Protein AF-A0A967QAP7-F1 (afdb_monomer)

Structure (mmCIF, N/CA/C/O backbone):
data_AF-A0A967QAP7-F1
#
_entry.id   AF-A0A967QAP7-F1
#
loop_
_atom_site.group_PDB
_atom_site.id
_atom_site.type_symbol
_atom_site.label_atom_id
_atom_site.label_alt_id
_atom_site.label_comp_id
_atom_site.label_asym_id
_atom_site.label_entity_id
_atom_site.label_seq_id
_atom_site.pdbx_PDB_ins_code
_atom_site.Cartn_x
_atom_site.Cartn_y
_atom_site.Cartn_z
_atom_site.occupancy
_atom_site.B_iso_or_equiv
_atom_site.auth_seq_id
_atom_site.auth_comp_id
_atom_site.auth_asym_id
_atom_site.auth_atom_id
_atom_site.pdbx_PDB_model_num
ATOM 1 N N . MET A 1 1 ? 15.002 18.113 12.936 1.00 42.03 1 MET A N 1
ATOM 2 C CA . MET A 1 1 ? 14.745 16.836 12.237 1.00 42.03 1 MET A CA 1
ATOM 3 C C . MET A 1 1 ? 15.708 16.739 11.059 1.00 42.03 1 MET A C 1
ATOM 5 O O . MET A 1 1 ? 15.435 17.407 10.068 1.00 42.03 1 MET A O 1
ATOM 9 N N . PRO A 1 2 ? 16.853 16.036 11.117 1.00 48.59 2 PRO A N 1
ATOM 10 C CA . PRO A 1 2 ? 17.672 15.900 9.928 1.00 48.59 2 PRO A CA 1
ATOM 11 C C . PRO A 1 2 ? 17.196 14.670 9.159 1.00 48.59 2 PRO A C 1
ATOM 13 O O . PRO A 1 2 ? 17.476 13.529 9.511 1.00 48.59 2 PRO A O 1
ATOM 16 N N . TYR A 1 3 ? 16.438 14.937 8.103 1.00 46.78 3 TYR A N 1
ATOM 17 C CA . TYR A 1 3 ? 16.327 14.055 6.953 1.00 46.78 3 TYR A CA 1
ATOM 18 C C . TYR A 1 3 ? 17.750 13.891 6.393 1.00 46.78 3 TYR A C 1
ATOM 20 O O . TYR A 1 3 ? 18.258 14.795 5.728 1.00 46.78 3 TYR A O 1
ATOM 28 N N . SER A 1 4 ? 18.453 12.815 6.762 1.00 45.84 4 SER A N 1
ATOM 29 C CA . SER A 1 4 ? 19.815 12.572 6.273 1.00 45.84 4 SER A CA 1
ATOM 30 C C . SER A 1 4 ? 19.743 12.196 4.796 1.00 45.84 4 SER A C 1
ATOM 32 O O . SER A 1 4 ? 19.365 11.086 4.429 1.00 45.84 4 SER A O 1
ATOM 34 N N . ALA A 1 5 ? 20.064 13.170 3.948 1.00 51.44 5 ALA A N 1
ATOM 35 C CA . ALA A 1 5 ? 20.073 13.088 2.495 1.00 51.44 5 ALA A CA 1
ATOM 36 C C . ALA A 1 5 ? 21.286 12.301 1.962 1.00 51.44 5 ALA A C 1
ATOM 38 O O . ALA A 1 5 ? 22.016 12.778 1.096 1.00 51.44 5 ALA A O 1
ATOM 39 N N . ALA A 1 6 ? 21.507 11.080 2.449 1.00 51.28 6 ALA A N 1
ATOM 40 C CA . ALA A 1 6 ? 22.408 10.149 1.782 1.00 51.28 6 ALA A CA 1
ATOM 41 C C . ALA A 1 6 ? 21.658 9.525 0.592 1.00 51.28 6 ALA A C 1
ATOM 43 O O . ALA A 1 6 ? 21.074 8.456 0.706 1.00 51.28 6 ALA A O 1
ATOM 44 N N . ASN A 1 7 ? 21.614 10.278 -0.512 1.00 54.34 7 ASN A N 1
ATOM 45 C CA . ASN A 1 7 ? 21.112 9.921 -1.844 1.00 54.34 7 ASN A CA 1
ATOM 46 C C . ASN A 1 7 ? 19.771 9.138 -1.854 1.00 54.34 7 ASN A C 1
ATOM 48 O O . ASN A 1 7 ? 19.781 7.905 -1.821 1.00 54.34 7 ASN A O 1
ATOM 52 N N . PRO A 1 8 ? 18.601 9.814 -1.892 1.00 56.31 8 PRO A N 1
ATOM 53 C CA . PRO A 1 8 ? 17.319 9.115 -1.884 1.00 56.31 8 PRO A CA 1
ATOM 54 C C . PRO A 1 8 ? 17.237 8.133 -3.067 1.00 56.31 8 PRO A C 1
ATOM 56 O O . PRO A 1 8 ? 17.640 8.500 -4.175 1.00 56.31 8 PRO A O 1
ATOM 59 N N . PRO A 1 9 ? 16.718 6.905 -2.861 1.00 60.22 9 PRO A N 1
ATOM 60 C CA . PRO A 1 9 ? 16.642 5.907 -3.921 1.00 60.22 9 PRO A CA 1
ATOM 61 C C . PRO A 1 9 ? 15.889 6.475 -5.124 1.00 60.22 9 PRO A C 1
ATOM 63 O O . PRO A 1 9 ? 14.874 7.167 -4.949 1.00 60.22 9 PRO A O 1
ATOM 66 N N . ARG A 1 10 ? 16.385 6.200 -6.339 1.00 69.12 10 ARG A N 1
ATOM 67 C CA . ARG A 1 10 ? 15.734 6.671 -7.568 1.00 69.12 10 ARG A CA 1
ATOM 68 C C . ARG A 1 10 ? 14.299 6.150 -7.587 1.00 69.12 10 ARG A C 1
ATOM 70 O O . ARG A 1 10 ? 14.013 5.084 -7.055 1.00 69.12 10 ARG A O 1
ATOM 77 N N . LEU A 1 11 ? 13.389 6.891 -8.216 1.00 68.31 11 LEU A N 1
ATOM 78 C CA . LEU A 1 11 ? 11.961 6.536 -8.267 1.00 68.31 11 LEU A CA 1
ATOM 79 C C . LEU A 1 11 ? 11.706 5.122 -8.820 1.00 68.31 11 LEU A C 1
ATOM 81 O O . LEU A 1 11 ? 10.737 4.473 -8.432 1.00 68.31 11 LEU A O 1
ATOM 85 N N . HIS A 1 12 ? 12.566 4.663 -9.730 1.00 74.94 12 HIS A N 1
ATOM 86 C CA . HIS A 1 12 ? 12.469 3.348 -10.362 1.00 74.94 12 HIS A CA 1
ATOM 87 C C . HIS A 1 12 ? 13.002 2.220 -9.469 1.00 74.94 12 HIS A C 1
ATOM 89 O O . HIS A 1 12 ? 12.510 1.093 -9.561 1.00 74.94 12 HIS A O 1
ATOM 95 N N . ASP A 1 13 ? 13.914 2.533 -8.549 1.00 85.94 13 ASP A N 1
ATOM 96 C CA . ASP 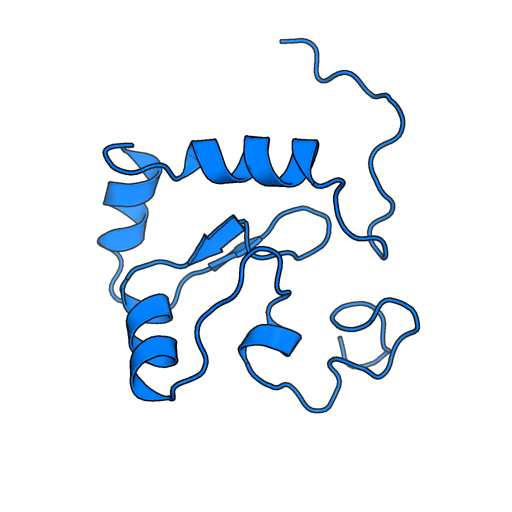A 1 13 ? 14.476 1.574 -7.604 1.00 85.94 13 ASP A CA 1
ATOM 97 C C . ASP A 1 13 ? 13.483 1.280 -6.473 1.00 85.94 13 ASP A C 1
ATOM 99 O O . ASP A 1 13 ? 12.504 1.998 -6.244 1.00 85.94 13 ASP A O 1
ATOM 103 N N . ARG A 1 14 ? 13.731 0.200 -5.734 1.00 89.69 14 ARG A N 1
ATOM 104 C CA . ARG A 1 14 ? 13.045 -0.058 -4.464 1.00 89.69 14 ARG A CA 1
ATOM 105 C C . ARG A 1 14 ? 13.766 0.677 -3.338 1.00 89.69 14 ARG A C 1
ATOM 107 O O . ARG A 1 14 ? 14.977 0.887 -3.389 1.00 89.69 14 ARG A O 1
ATOM 114 N N . ALA A 1 15 ? 13.019 1.070 -2.311 1.00 91.12 15 ALA A N 1
ATOM 115 C CA . ALA A 1 15 ? 13.605 1.605 -1.095 1.00 91.12 15 ALA A CA 1
ATOM 116 C C . ALA A 1 15 ? 14.509 0.554 -0.440 1.00 91.12 15 ALA A C 1
ATOM 118 O O . ALA A 1 15 ? 14.246 -0.649 -0.512 1.00 91.12 15 ALA A O 1
ATOM 119 N N . SER A 1 16 ? 15.561 1.015 0.240 1.00 90.69 16 SER A N 1
ATOM 120 C CA . SER A 1 16 ? 16.369 0.116 1.059 1.00 90.69 16 SER A CA 1
ATOM 121 C C . SER A 1 16 ? 15.496 -0.521 2.152 1.00 90.69 16 SER A C 1
ATOM 123 O O . SER A 1 16 ? 14.567 0.129 2.648 1.00 90.69 16 SER A O 1
ATOM 125 N N . PRO A 1 17 ? 15.788 -1.762 2.585 1.00 90.00 17 PRO A N 1
ATOM 126 C CA . PRO A 1 17 ? 14.984 -2.429 3.608 1.00 90.00 17 PRO A CA 1
ATOM 127 C C . PRO A 1 17 ? 14.863 -1.625 4.907 1.00 90.00 17 PRO A C 1
ATOM 129 O O . PRO A 1 17 ? 13.826 -1.658 5.562 1.00 90.00 17 PRO A O 1
ATOM 132 N N . GLN A 1 18 ? 15.910 -0.884 5.281 1.00 89.69 18 GLN A N 1
ATOM 133 C CA . GLN A 1 18 ? 15.886 -0.026 6.462 1.00 89.69 18 GLN A CA 1
ATOM 134 C C . GLN A 1 18 ? 14.911 1.144 6.294 1.00 89.69 18 GLN A C 1
ATOM 136 O O . GLN A 1 18 ? 14.024 1.311 7.127 1.00 89.69 18 GLN A O 1
ATOM 141 N N . PHE A 1 19 ? 15.038 1.910 5.207 1.00 89.62 19 PHE A N 1
ATOM 142 C CA . PHE A 1 19 ? 14.179 3.069 4.962 1.00 89.62 19 PHE A CA 1
ATOM 143 C C . PHE A 1 19 ? 12.712 2.659 4.802 1.00 89.62 19 PHE A C 1
ATOM 145 O O . PHE A 1 19 ? 11.815 3.321 5.316 1.00 89.62 19 PHE A O 1
ATOM 152 N N . PHE A 1 20 ? 12.461 1.526 4.142 1.00 92.19 20 PHE A N 1
ATOM 153 C CA . PHE A 1 20 ? 11.118 0.971 4.020 1.00 92.19 20 PHE A CA 1
ATOM 154 C C . PHE A 1 20 ? 10.518 0.634 5.393 1.00 92.19 20 PHE A C 1
ATOM 156 O O . PHE A 1 20 ? 9.413 1.075 5.700 1.00 92.19 20 PHE A O 1
ATOM 163 N N . ARG A 1 21 ? 11.265 -0.067 6.259 1.00 91.69 21 ARG A N 1
ATOM 164 C CA . ARG A 1 21 ? 10.806 -0.402 7.618 1.00 91.69 21 ARG A CA 1
ATOM 165 C C . ARG A 1 21 ? 10.511 0.830 8.466 1.00 91.69 21 ARG A C 1
ATOM 167 O O . ARG A 1 21 ? 9.511 0.838 9.173 1.00 91.69 21 ARG A O 1
ATOM 174 N N . GLU A 1 22 ? 11.335 1.872 8.378 1.00 91.88 22 GLU A N 1
ATOM 175 C CA . GLU A 1 22 ? 11.082 3.140 9.074 1.00 91.88 22 GLU A CA 1
ATOM 176 C C . GLU A 1 22 ? 9.726 3.737 8.665 1.00 91.88 22 GLU A C 1
ATOM 178 O O . GLU A 1 22 ? 8.959 4.168 9.524 1.00 91.88 22 GLU A O 1
ATOM 183 N N . GLN A 1 23 ? 9.369 3.681 7.379 1.00 93.31 23 GLN A N 1
ATOM 184 C CA . GLN A 1 23 ? 8.073 4.162 6.891 1.00 93.31 23 GLN A CA 1
ATOM 185 C C . GLN A 1 23 ? 6.886 3.327 7.390 1.00 93.31 23 GLN A C 1
ATOM 187 O O . GLN A 1 23 ? 5.828 3.895 7.654 1.00 93.31 23 GLN A O 1
ATOM 192 N N . LEU A 1 24 ? 7.053 2.013 7.578 1.00 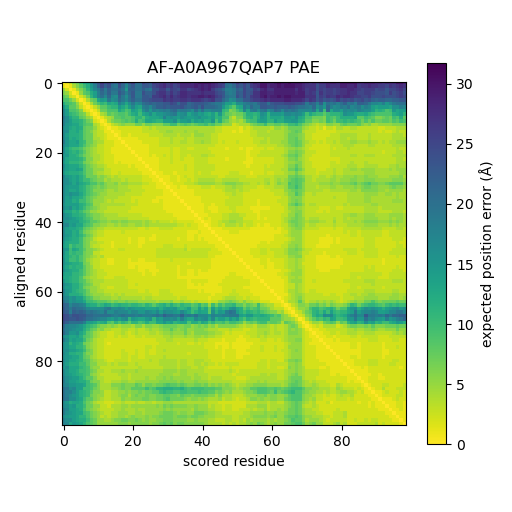93.25 24 LEU A N 1
ATOM 193 C CA . LEU A 1 24 ? 6.003 1.156 8.146 1.00 93.25 24 LEU A CA 1
ATOM 194 C C . LEU A 1 24 ? 5.635 1.571 9.577 1.00 93.25 24 LEU A C 1
ATOM 196 O O . LEU A 1 24 ? 4.469 1.486 9.962 1.00 93.25 24 LEU A O 1
ATOM 200 N N . THR A 1 25 ? 6.600 2.075 10.356 1.00 92.75 25 THR A N 1
ATOM 201 C CA . THR A 1 25 ? 6.363 2.445 11.764 1.00 92.75 25 THR A CA 1
ATOM 202 C C . THR A 1 25 ? 5.333 3.563 11.942 1.00 92.75 25 THR A C 1
ATOM 204 O O . THR A 1 25 ? 4.664 3.632 12.975 1.00 92.75 25 THR A O 1
ATOM 207 N N . LEU A 1 26 ? 5.136 4.401 10.916 1.00 90.06 26 LEU A N 1
ATOM 208 C CA . LEU A 1 26 ? 4.093 5.433 10.893 1.00 90.06 26 LEU A CA 1
ATOM 209 C C . LEU A 1 26 ? 2.685 4.834 10.984 1.00 90.06 26 LEU A C 1
ATOM 211 O O . LEU A 1 26 ? 1.756 5.524 11.402 1.00 90.06 26 LEU A O 1
ATOM 215 N N . PHE A 1 27 ? 2.522 3.561 10.622 1.00 94.00 27 PHE A N 1
ATOM 216 C CA . PHE A 1 27 ? 1.251 2.841 10.589 1.00 94.00 27 PHE A CA 1
ATOM 217 C C . PHE A 1 27 ? 1.255 1.599 11.494 1.00 94.00 27 PHE A C 1
ATOM 219 O O . PHE A 1 27 ? 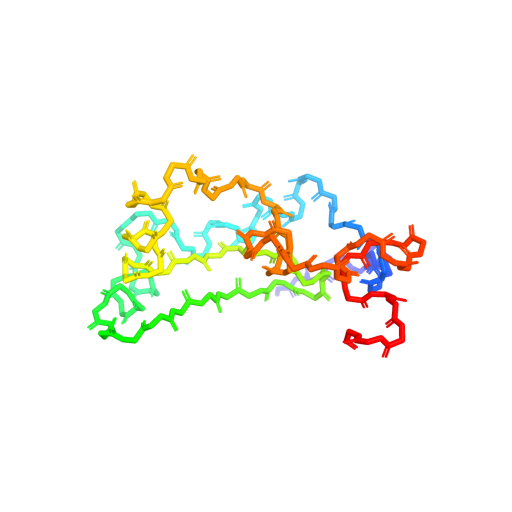0.485 0.660 11.282 1.00 94.00 27 PHE A O 1
ATOM 226 N N . SER A 1 28 ? 2.103 1.591 12.524 1.00 92.31 28 SER A N 1
ATOM 227 C CA . SER A 1 28 ? 2.098 0.552 13.557 1.00 92.31 28 SER A CA 1
ATOM 228 C C . SER A 1 28 ? 0.740 0.428 14.252 1.00 92.31 28 SER A C 1
ATOM 230 O O . SER A 1 28 ? -0.070 1.357 14.278 1.00 92.31 28 SER A O 1
ATOM 232 N N . GLU A 1 29 ? 0.478 -0.733 14.850 1.00 90.25 29 GLU A N 1
ATOM 233 C CA . GLU A 1 29 ? -0.733 -0.933 15.646 1.00 90.25 29 GLU A CA 1
ATOM 234 C C . GLU A 1 29 ? -0.839 0.090 16.782 1.00 90.25 29 GLU A C 1
ATOM 236 O O . GLU A 1 29 ? 0.146 0.464 17.417 1.00 90.25 29 GLU A O 1
ATOM 241 N N . GLY A 1 30 ? -2.056 0.581 17.018 1.00 90.62 30 GLY A N 1
ATOM 242 C CA . GLY A 1 30 ? -2.340 1.558 18.069 1.00 90.62 30 GLY A CA 1
ATOM 243 C C . GLY A 1 30 ? -2.121 3.026 17.688 1.00 90.62 30 GLY A C 1
ATOM 244 O O . GLY A 1 30 ? -2.663 3.889 18.386 1.00 90.62 30 GLY A O 1
ATOM 245 N N . THR A 1 31 ? -1.428 3.334 16.584 1.00 94.00 31 THR A N 1
ATOM 246 C CA . THR A 1 31 ? -1.221 4.722 16.138 1.00 94.00 31 THR A CA 1
ATOM 247 C C . THR A 1 31 ? -2.520 5.367 15.646 1.00 94.00 31 THR A C 1
ATOM 249 O O . THR A 1 31 ? -3.425 4.705 15.129 1.00 94.00 31 THR A O 1
ATOM 252 N N . LEU A 1 32 ? -2.624 6.692 15.801 1.00 93.81 32 LEU A N 1
ATOM 253 C CA . LEU A 1 32 ? -3.787 7.449 15.332 1.00 93.81 32 LEU A CA 1
ATOM 254 C C . LEU A 1 32 ? -3.940 7.363 13.807 1.00 93.81 32 LEU A C 1
ATOM 256 O O . LEU A 1 32 ? -5.048 7.178 13.319 1.00 93.81 32 LEU A O 1
ATOM 260 N N . SER A 1 33 ? -2.833 7.448 13.067 1.00 93.12 33 SER A N 1
ATOM 261 C CA . SER A 1 33 ? -2.789 7.294 11.608 1.00 93.12 33 SER A CA 1
ATOM 262 C C . SER A 1 33 ? -3.426 5.982 11.155 1.00 93.12 33 SER A C 1
ATOM 264 O O . SER A 1 33 ? -4.306 6.005 10.298 1.00 93.12 33 SER A O 1
ATOM 266 N N . ARG A 1 34 ? -3.057 4.847 11.763 1.00 94.44 34 ARG A N 1
ATOM 267 C CA 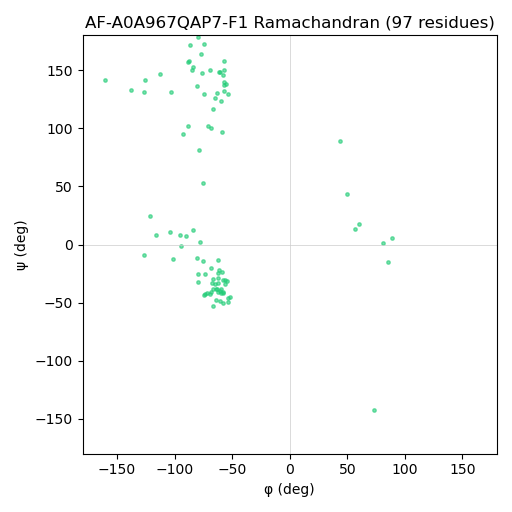. ARG A 1 34 ? -3.659 3.552 11.426 1.00 94.44 34 ARG A CA 1
ATOM 268 C C . ARG A 1 34 ? -5.145 3.510 11.763 1.00 94.44 34 ARG A C 1
ATOM 270 O O . ARG A 1 34 ? -5.938 3.132 10.910 1.00 94.44 34 ARG A O 1
ATOM 277 N N . LYS A 1 35 ? -5.537 3.948 12.965 1.00 94.25 35 LYS A N 1
ATOM 278 C CA . LYS A 1 35 ? -6.950 3.960 13.388 1.00 94.25 35 LYS A CA 1
ATOM 279 C C . LYS A 1 35 ? -7.834 4.809 12.471 1.00 94.25 35 LYS A C 1
ATOM 281 O O . LYS A 1 35 ? -8.946 4.400 12.157 1.00 94.25 35 LYS A O 1
ATOM 286 N N . LEU A 1 36 ? -7.346 5.978 12.051 1.00 94.88 36 LEU A N 1
ATOM 287 C CA . LEU A 1 36 ? -8.074 6.874 11.151 1.00 94.88 36 LEU A CA 1
ATOM 288 C C . LEU A 1 36 ? -8.223 6.288 9.748 1.00 94.88 36 LEU A C 1
ATOM 290 O O . LEU A 1 36 ? -9.273 6.437 9.140 1.00 94.88 36 LEU A O 1
ATOM 294 N N . LEU A 1 37 ? -7.187 5.641 9.216 1.00 96.25 37 LEU A N 1
ATOM 295 C CA . LEU A 1 37 ? -7.253 5.091 7.864 1.00 96.25 37 LEU A CA 1
ATOM 296 C C . LEU A 1 37 ? -8.007 3.753 7.809 1.00 96.25 37 LEU A C 1
ATOM 298 O O . LEU A 1 37 ? -8.696 3.488 6.825 1.00 96.25 37 LEU A O 1
ATOM 302 N N . ASP A 1 38 ? -7.937 2.939 8.869 1.00 95.75 38 ASP A N 1
ATOM 303 C CA . ASP A 1 38 ? -8.711 1.696 8.996 1.00 95.75 38 ASP A CA 1
ATOM 304 C C . ASP A 1 38 ? -10.220 1.957 9.167 1.00 95.75 38 ASP A C 1
ATOM 306 O O . ASP A 1 38 ? -11.011 1.062 8.883 1.00 95.75 38 ASP A O 1
ATOM 310 N N . SER A 1 39 ? -10.642 3.157 9.592 1.00 95.19 39 SER A N 1
ATOM 311 C CA . SER A 1 39 ? -12.069 3.502 9.708 1.00 95.19 39 SER A CA 1
ATOM 312 C C . SER A 1 39 ? -12.719 3.908 8.381 1.00 95.19 39 SER A C 1
ATOM 314 O O . SER A 1 39 ? -13.945 4.002 8.301 1.00 95.19 39 SER A O 1
ATOM 316 N N . LEU A 1 40 ? -11.921 4.147 7.335 1.00 96.06 40 LEU A N 1
ATOM 317 C CA . LEU A 1 40 ? -12.435 4.499 6.018 1.00 96.06 40 LEU A CA 1
ATOM 318 C C . LEU A 1 40 ? -13.019 3.254 5.328 1.00 96.06 40 LEU A C 1
ATOM 320 O O . LEU A 1 40 ? -12.323 2.245 5.215 1.00 96.06 40 LEU A O 1
ATOM 324 N N . PRO A 1 41 ? -14.260 3.321 4.807 1.00 92.56 41 PRO A N 1
ATOM 325 C CA . PRO A 1 41 ? -14.911 2.171 4.175 1.00 92.56 41 PRO A CA 1
ATOM 326 C C . PRO A 1 41 ? -14.371 1.863 2.769 1.00 92.56 41 PRO A C 1
ATOM 328 O O . PRO A 1 41 ? -14.645 0.800 2.218 1.00 92.56 41 PRO A O 1
ATOM 331 N N . SER A 1 42 ? -13.626 2.794 2.169 1.00 95.25 42 SER A N 1
ATOM 332 C CA . SER A 1 42 ? -13.053 2.653 0.830 1.00 95.25 42 SER A CA 1
ATOM 333 C C . SER A 1 42 ? -11.729 1.891 0.854 1.00 95.25 42 SER A C 1
ATOM 335 O O . SER A 1 42 ? -10.982 1.960 1.828 1.00 95.25 42 SER A O 1
ATOM 337 N N . LEU A 1 43 ? -11.395 1.225 -0.254 1.00 94.25 43 LEU A N 1
ATOM 338 C CA . LEU A 1 43 ? -10.069 0.639 -0.466 1.00 94.25 43 LEU A CA 1
ATOM 339 C C . LEU A 1 43 ? -8.996 1.736 -0.417 1.00 94.25 43 LEU A C 1
ATOM 341 O O . LEU A 1 43 ? -9.069 2.699 -1.182 1.00 94.25 43 LEU A O 1
ATOM 345 N N . LEU A 1 44 ? -8.000 1.592 0.460 1.00 95.56 44 LEU A N 1
ATOM 346 C CA . LEU A 1 44 ? -6.932 2.577 0.613 1.00 95.56 44 LEU A CA 1
ATOM 347 C C . LEU A 1 44 ? -5.566 1.910 0.771 1.00 95.56 44 LEU A C 1
ATOM 349 O O . LEU A 1 44 ? -5.378 1.031 1.612 1.00 95.56 44 LEU A O 1
ATOM 353 N N . ALA A 1 45 ? -4.596 2.413 0.008 1.00 95.62 45 ALA A N 1
ATOM 354 C CA . ALA A 1 45 ? -3.176 2.148 0.189 1.00 95.62 45 ALA A CA 1
ATOM 355 C C . ALA A 1 45 ? -2.406 3.468 0.316 1.00 95.62 45 ALA A C 1
ATOM 357 O O . ALA A 1 45 ? -2.683 4.427 -0.403 1.00 95.62 45 ALA A O 1
ATOM 358 N N . VAL A 1 46 ? -1.409 3.501 1.197 1.00 95.69 46 VAL A N 1
ATOM 359 C CA . VAL A 1 46 ? -0.395 4.558 1.241 1.00 95.69 46 VAL A CA 1
ATOM 360 C C . VAL A 1 46 ? 0.879 4.011 0.624 1.00 95.69 46 VAL A C 1
ATOM 362 O O . VAL A 1 46 ? 1.333 2.920 0.976 1.00 95.69 46 VAL A O 1
ATOM 365 N N . LEU A 1 47 ? 1.459 4.780 -0.293 1.00 95.25 47 LEU A N 1
ATOM 366 C CA . LEU A 1 47 ? 2.667 4.412 -1.019 1.00 95.25 47 LEU A CA 1
ATOM 367 C C . LEU A 1 47 ? 3.826 5.320 -0.616 1.00 95.25 47 LEU A C 1
ATOM 369 O O . LEU A 1 47 ? 3.634 6.511 -0.361 1.00 95.25 47 LEU A O 1
ATOM 373 N N . ASN A 1 48 ? 5.042 4.781 -0.613 1.00 93.44 48 ASN A N 1
ATOM 374 C CA . ASN A 1 48 ? 6.240 5.611 -0.568 1.00 93.44 48 ASN A CA 1
ATOM 375 C C . ASN A 1 48 ? 6.588 6.182 -1.955 1.00 93.44 48 ASN A C 1
ATOM 377 O O . ASN A 1 48 ? 5.936 5.896 -2.960 1.00 93.44 48 ASN A O 1
ATOM 381 N N . ARG A 1 49 ? 7.661 6.982 -2.027 1.00 90.69 49 ARG A N 1
ATOM 382 C CA . ARG A 1 49 ? 8.143 7.568 -3.291 1.00 90.69 49 ARG A CA 1
ATOM 383 C C . ARG A 1 49 ? 8.487 6.523 -4.356 1.00 90.69 49 ARG A C 1
ATOM 385 O O . ARG A 1 49 ? 8.317 6.794 -5.535 1.00 90.69 49 ARG A O 1
ATOM 392 N N . GLN A 1 50 ? 8.925 5.336 -3.950 1.00 91.62 50 GLN A N 1
ATOM 393 C CA . GLN A 1 50 ? 9.248 4.209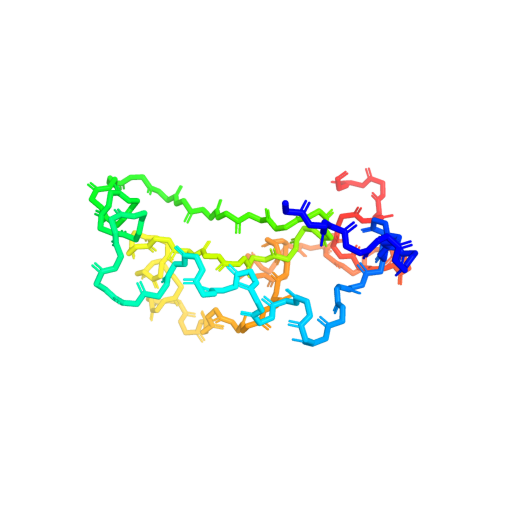 -4.827 1.00 91.62 50 GLN A CA 1
ATOM 394 C C . GLN A 1 50 ? 8.004 3.382 -5.200 1.00 91.62 50 GLN A C 1
ATOM 396 O O . GLN A 1 50 ? 8.133 2.274 -5.723 1.00 91.62 50 GLN A O 1
ATOM 401 N N . ARG A 1 51 ? 6.797 3.905 -4.923 1.00 92.88 51 ARG A N 1
ATOM 402 C CA . ARG A 1 51 ? 5.485 3.276 -5.151 1.00 92.88 51 ARG A CA 1
ATOM 403 C C . ARG A 1 51 ? 5.286 1.957 -4.410 1.00 92.88 51 ARG A C 1
ATOM 405 O O . ARG A 1 51 ? 4.402 1.191 -4.770 1.00 92.88 51 ARG A O 1
ATOM 412 N N . GLN A 1 52 ? 6.087 1.673 -3.391 1.00 94.19 52 GLN A N 1
ATOM 413 C CA . GLN A 1 52 ? 5.879 0.501 -2.549 1.00 94.19 52 GLN A CA 1
ATOM 414 C C . GLN A 1 52 ? 4.792 0.813 -1.532 1.00 94.19 52 GLN A C 1
ATOM 416 O O . GLN A 1 52 ? 4.786 1.894 -0.937 1.00 94.19 52 GLN A O 1
ATOM 421 N N . ILE A 1 53 ? 3.884 -0.133 -1.335 1.00 95.38 53 ILE A N 1
ATOM 422 C CA . ILE A 1 53 ? 2.824 -0.037 -0.342 1.00 95.38 53 ILE A CA 1
ATOM 423 C C . ILE A 1 53 ? 3.475 -0.074 1.041 1.00 95.38 53 ILE A C 1
ATOM 425 O O . ILE A 1 53 ? 4.115 -1.056 1.409 1.00 95.38 53 ILE A O 1
ATOM 429 N N . VAL A 1 54 ? 3.322 1.015 1.792 1.00 95.62 54 VAL A N 1
ATOM 430 C CA . VAL A 1 54 ? 3.764 1.128 3.193 1.00 95.62 54 VAL A CA 1
ATOM 431 C C . VAL A 1 54 ? 2.608 0.962 4.176 1.00 95.62 54 VAL A C 1
ATOM 433 O O . VAL A 1 54 ? 2.828 0.797 5.371 1.00 95.62 54 VAL A O 1
ATOM 436 N N . TYR A 1 55 ? 1.370 1.004 3.681 1.00 95.31 55 TYR A N 1
ATOM 437 C CA . TYR A 1 55 ? 0.173 0.699 4.449 1.00 95.31 55 TYR A CA 1
ATOM 438 C C . TYR A 1 55 ? -0.992 0.373 3.514 1.00 95.31 55 TYR A C 1
ATOM 440 O O . TYR A 1 55 ? -1.169 1.025 2.488 1.00 95.31 55 TYR A O 1
ATOM 448 N N . ALA A 1 56 ? -1.807 -0.603 3.896 1.00 94.56 56 ALA A N 1
ATOM 449 C CA . ALA A 1 56 ? -3.092 -0.924 3.285 1.00 94.56 56 ALA A CA 1
ATOM 450 C C . ALA A 1 56 ? -4.128 -0.933 4.405 1.00 94.56 56 ALA A C 1
ATOM 452 O O . ALA A 1 56 ? -3.853 -1.551 5.431 1.00 94.56 56 ALA A O 1
ATOM 453 N N . ASN A 1 57 ? -5.273 -0.268 4.246 1.00 95.00 57 ASN A N 1
ATOM 454 C CA . ASN A 1 57 ? -6.318 -0.252 5.274 1.00 95.00 57 ASN A CA 1
ATOM 455 C C . ASN A 1 57 ? -7.086 -1.582 5.349 1.00 95.00 57 ASN A C 1
ATOM 457 O O . ASN A 1 57 ? -6.901 -2.464 4.510 1.00 95.00 57 ASN A O 1
ATOM 461 N N . GLN A 1 58 ? -7.961 -1.730 6.349 1.00 92.56 58 GLN A N 1
ATOM 462 C CA . GLN A 1 58 ? -8.744 -2.956 6.539 1.00 92.56 58 GLN A CA 1
ATOM 463 C C . GLN A 1 58 ? -9.527 -3.357 5.284 1.00 92.56 58 GLN A C 1
ATOM 465 O O . GLN A 1 58 ? -9.431 -4.507 4.870 1.00 92.56 58 GLN A O 1
ATOM 470 N N . ALA A 1 59 ? -10.217 -2.415 4.635 1.00 93.62 59 ALA A N 1
ATOM 471 C CA . ALA A 1 59 ? -10.995 -2.703 3.431 1.00 93.62 59 ALA A CA 1
ATOM 472 C C . ALA A 1 59 ? -10.133 -3.307 2.305 1.00 93.62 59 ALA A C 1
ATOM 474 O O . ALA A 1 59 ? -10.542 -4.263 1.645 1.00 93.62 59 ALA A O 1
ATOM 475 N N . LEU A 1 60 ? -8.917 -2.786 2.107 1.00 92.88 60 LEU A N 1
ATOM 476 C CA . LEU A 1 60 ? -7.984 -3.320 1.120 1.00 92.88 60 LEU A CA 1
ATOM 477 C C . LEU A 1 60 ? -7.404 -4.678 1.537 1.00 92.88 60 LEU A C 1
ATOM 479 O O . LEU A 1 60 ? -7.333 -5.587 0.712 1.00 92.88 60 LEU A O 1
ATOM 483 N N . ARG A 1 61 ? -7.038 -4.854 2.813 1.00 90.25 61 ARG A N 1
ATOM 484 C CA . ARG A 1 61 ? -6.577 -6.152 3.340 1.00 90.25 61 ARG A CA 1
ATOM 485 C C . ARG A 1 61 ? -7.650 -7.235 3.190 1.00 90.25 61 ARG A C 1
ATOM 487 O O . ARG A 1 61 ? -7.320 -8.359 2.829 1.00 90.25 61 ARG A O 1
ATOM 494 N N . ASP A 1 62 ? -8.920 -6.890 3.393 1.00 90.00 62 ASP A N 1
ATOM 495 C CA . ASP A 1 62 ? -10.051 -7.809 3.234 1.00 90.00 62 ASP A CA 1
ATOM 496 C C . ASP A 1 62 ? -10.251 -8.244 1.781 1.00 90.00 62 ASP A C 1
ATOM 498 O O . ASP A 1 62 ? -10.579 -9.403 1.530 1.00 90.00 62 ASP A O 1
ATOM 502 N N . LEU A 1 63 ? -10.053 -7.338 0.817 1.00 87.75 63 LEU A N 1
ATOM 503 C CA . LEU A 1 63 ? -10.084 -7.683 -0.606 1.00 87.75 63 LEU A CA 1
ATOM 504 C C . LEU A 1 63 ? -9.033 -8.760 -0.913 1.00 87.75 63 LEU A C 1
ATOM 506 O O . LEU A 1 63 ? -9.354 -9.800 -1.481 1.00 87.75 63 LEU A O 1
ATOM 510 N N . PHE A 1 64 ? -7.797 -8.545 -0.471 1.00 84.81 64 PHE A N 1
ATOM 511 C CA . PHE A 1 64 ? -6.678 -9.453 -0.719 1.00 84.81 64 PHE A CA 1
ATOM 512 C C . PHE A 1 64 ? -6.798 -10.790 0.026 1.00 84.81 64 PHE A C 1
ATOM 514 O O . PHE A 1 64 ? -6.636 -11.854 -0.578 1.00 84.81 64 PHE A O 1
ATOM 521 N N . GLY A 1 65 ? -7.207 -10.760 1.299 1.00 75.56 65 GLY A N 1
ATOM 522 C CA . GLY A 1 65 ? -7.441 -11.962 2.106 1.00 75.56 65 GLY A CA 1
ATOM 523 C C . GLY A 1 65 ? -8.558 -12.860 1.560 1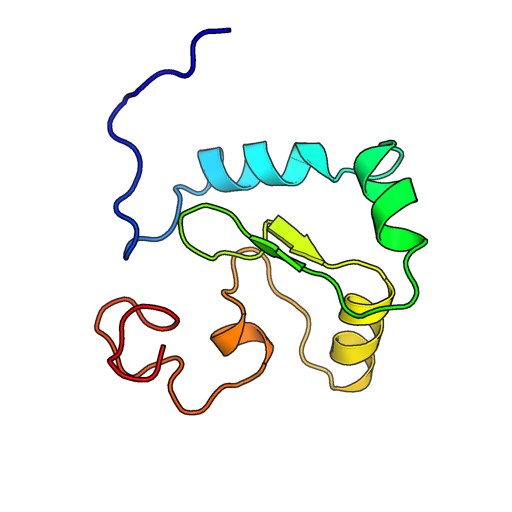.00 75.56 65 GLY A C 1
ATOM 524 O O . GLY A 1 65 ? -8.496 -14.081 1.700 1.00 75.56 65 GLY A O 1
ATOM 525 N N . LYS A 1 66 ? -9.553 -12.291 0.864 1.00 64.75 66 LYS A N 1
ATOM 526 C CA . LYS A 1 66 ? -10.597 -13.064 0.164 1.00 64.75 66 LYS A CA 1
ATOM 527 C C . LYS A 1 66 ? -10.094 -13.747 -1.110 1.00 64.75 66 LYS A C 1
ATOM 529 O O . LYS A 1 66 ? -10.654 -14.769 -1.501 1.00 64.75 66 LYS A O 1
ATOM 534 N N . HIS A 1 67 ? -9.043 -13.221 -1.737 1.00 61.16 67 HIS A N 1
ATOM 535 C CA . HIS A 1 67 ? -8.504 -13.716 -3.007 1.00 61.16 67 HIS A CA 1
ATOM 536 C C . HIS A 1 67 ? -7.206 -14.537 -2.866 1.00 61.16 67 HIS A C 1
ATOM 538 O O . HIS A 1 67 ? -6.601 -14.882 -3.877 1.00 61.16 67 HIS A O 1
ATOM 544 N N . ARG A 1 68 ? -6.800 -14.913 -1.638 1.00 54.75 68 ARG A N 1
ATOM 545 C CA . ARG A 1 68 ? -5.562 -15.675 -1.327 1.00 54.75 68 ARG A CA 1
ATOM 546 C C . ARG A 1 68 ? -4.259 -15.034 -1.829 1.00 54.75 68 ARG A C 1
ATOM 548 O O . ARG A 1 68 ? -3.218 -15.689 -1.829 1.00 54.75 68 ARG A O 1
ATOM 555 N N . GLN A 1 69 ? -4.292 -13.772 -2.241 1.00 59.84 69 GLN A N 1
ATOM 556 C CA . GLN A 1 69 ? -3.086 -12.996 -2.487 1.00 59.84 69 GLN A CA 1
ATOM 557 C C . GLN A 1 69 ? -2.766 -12.260 -1.197 1.00 59.84 69 GLN A C 1
ATOM 559 O O . GLN A 1 69 ? -3.339 -11.211 -0.929 1.00 59.84 69 GLN A O 1
ATOM 564 N N . ASP A 1 70 ? -1.893 -12.827 -0.369 1.00 70.25 70 ASP A N 1
ATOM 565 C CA . ASP A 1 70 ? -1.424 -12.103 0.807 1.00 70.25 70 ASP A CA 1
ATOM 566 C C . ASP A 1 70 ? -0.631 -10.884 0.338 1.00 70.25 70 ASP A C 1
ATOM 568 O O . ASP A 1 70 ? 0.293 -10.996 -0.472 1.00 70.25 70 ASP A O 1
ATOM 572 N N . LEU A 1 71 ? -1.013 -9.705 0.830 1.00 82.88 71 LEU A N 1
ATOM 573 C CA . LEU A 1 71 ? -0.324 -8.464 0.512 1.00 82.88 71 LEU A CA 1
ATOM 574 C C . LEU A 1 71 ? 1.066 -8.500 1.155 1.00 82.88 71 LEU A C 1
ATOM 576 O O . LEU A 1 71 ? 1.208 -8.285 2.359 1.00 82.88 71 LEU A O 1
ATOM 580 N N . GLN A 1 72 ? 2.086 -8.813 0.359 1.00 85.44 72 GLN A N 1
ATOM 581 C CA . GLN A 1 72 ? 3.453 -8.937 0.853 1.00 85.44 72 GLN A CA 1
ATOM 582 C C . GLN A 1 72 ? 4.068 -7.557 1.090 1.00 85.44 72 GLN A C 1
ATOM 584 O O . GLN A 1 72 ? 3.794 -6.581 0.381 1.00 85.44 72 GLN A O 1
ATOM 589 N N . GLU A 1 73 ? 4.945 -7.479 2.088 1.00 85.62 73 GLU A N 1
ATOM 590 C CA . GLU A 1 73 ? 5.675 -6.256 2.390 1.00 85.62 73 GLU A CA 1
ATOM 591 C C . GLU A 1 73 ? 6.479 -5.770 1.179 1.00 85.62 73 GLU A C 1
ATOM 593 O O . GLU A 1 73 ? 7.211 -6.514 0.527 1.00 85.62 73 GLU A O 1
ATOM 598 N N . GLY A 1 74 ? 6.353 -4.479 0.881 1.00 89.50 74 GLY A N 1
ATOM 599 C CA . GLY A 1 74 ? 7.131 -3.829 -0.164 1.00 89.50 74 GLY A 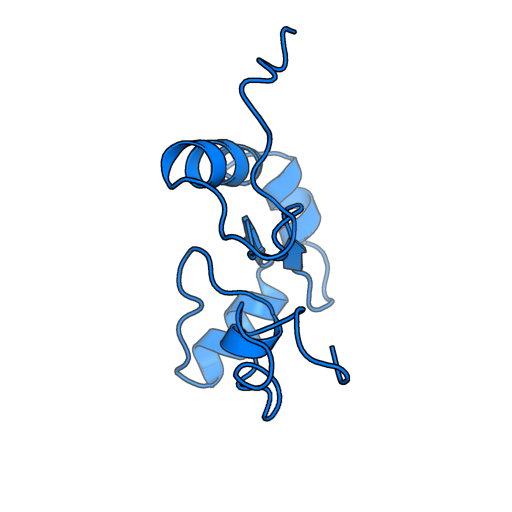CA 1
ATOM 600 C C . GLY A 1 74 ? 6.605 -4.036 -1.580 1.00 89.50 74 GLY A C 1
ATOM 601 O O . GLY A 1 74 ? 7.226 -3.496 -2.499 1.00 89.50 74 GLY A O 1
ATOM 602 N N . MET A 1 75 ? 5.488 -4.746 -1.781 1.00 92.94 75 MET A N 1
ATOM 603 C CA . MET A 1 75 ? 4.819 -4.818 -3.085 1.00 92.94 75 MET A CA 1
ATOM 604 C C . MET A 1 75 ? 4.422 -3.426 -3.582 1.00 92.94 75 MET A C 1
ATOM 606 O O . MET A 1 75 ? 4.065 -2.540 -2.803 1.00 92.94 75 MET A O 1
ATOM 610 N N . ARG A 1 76 ? 4.469 -3.229 -4.898 1.00 94.12 76 ARG A N 1
ATOM 611 C CA . ARG A 1 76 ? 3.860 -2.074 -5.568 1.00 94.12 76 ARG A CA 1
ATOM 612 C C . ARG A 1 76 ? 2.398 -2.384 -5.938 1.00 94.12 76 ARG A C 1
ATOM 614 O O . ARG A 1 76 ? 2.062 -3.557 -6.093 1.00 94.12 76 ARG A O 1
ATOM 621 N N . PRO A 1 77 ? 1.520 -1.379 -6.130 1.00 93.38 77 PRO A N 1
ATOM 622 C CA 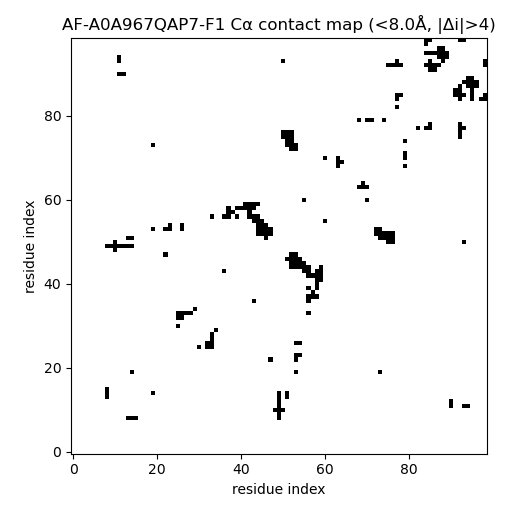. PRO A 1 77 ? 0.094 -1.595 -6.397 1.00 93.38 77 PRO A CA 1
ATOM 623 C C . PRO A 1 77 ? -0.200 -2.566 -7.537 1.00 93.38 77 PRO A C 1
ATOM 625 O O . PRO A 1 77 ? -1.020 -3.460 -7.376 1.00 93.38 77 PRO A O 1
ATOM 628 N N . GLY A 1 78 ? 0.498 -2.428 -8.667 1.00 93.06 78 GLY A N 1
ATOM 629 C CA . GLY A 1 78 ? 0.304 -3.317 -9.810 1.00 93.06 78 GLY A CA 1
ATOM 630 C C . GLY A 1 78 ? 0.736 -4.755 -9.532 1.00 93.06 78 GLY A C 1
ATOM 631 O O . GLY A 1 78 ? 0.145 -5.667 -10.084 1.00 93.06 78 GLY A O 1
ATOM 632 N N . GLU A 1 79 ? 1.715 -4.976 -8.654 1.00 92.12 79 GLU A N 1
ATOM 633 C CA . GLU A 1 79 ? 2.117 -6.327 -8.241 1.00 92.12 79 GLU A CA 1
ATOM 634 C C . GLU A 1 79 ? 1.066 -6.939 -7.314 1.00 92.12 79 GLU A C 1
ATOM 636 O O . GLU A 1 79 ? 0.719 -8.103 -7.469 1.00 92.12 79 GLU A O 1
ATOM 641 N N . ALA A 1 80 ? 0.550 -6.149 -6.366 1.00 90.94 80 ALA A N 1
ATOM 642 C CA . ALA A 1 80 ? -0.485 -6.596 -5.439 1.00 90.94 80 ALA A CA 1
ATOM 643 C C . ALA A 1 80 ? -1.789 -6.942 -6.171 1.00 90.94 80 ALA A C 1
ATOM 645 O O . ALA A 1 80 ? -2.437 -7.918 -5.829 1.00 90.94 80 ALA A O 1
ATOM 646 N N . LEU A 1 81 ? -2.151 -6.162 -7.193 1.00 89.69 81 LEU A N 1
ATOM 647 C CA . LEU A 1 81 ? -3.382 -6.319 -7.975 1.00 89.69 81 LEU A CA 1
ATOM 648 C C . LEU A 1 81 ? -3.231 -7.238 -9.200 1.00 89.69 81 LEU A C 1
ATOM 650 O O . LEU A 1 81 ? -4.145 -7.288 -10.019 1.00 89.69 81 LEU A O 1
ATOM 654 N N . ASP A 1 82 ? -2.085 -7.907 -9.354 1.00 88.75 82 ASP A N 1
ATOM 655 C CA . ASP A 1 82 ? -1.754 -8.762 -10.505 1.00 88.75 82 ASP A CA 1
ATOM 656 C C . ASP A 1 82 ? -1.997 -8.081 -11.869 1.00 88.75 82 ASP A C 1
ATOM 658 O O . ASP A 1 82 ? -2.558 -8.635 -12.814 1.00 88.75 82 ASP A O 1
ATOM 662 N N . CYS A 1 83 ? -1.594 -6.813 -11.962 1.00 92.94 83 CYS A N 1
ATOM 663 C CA . CYS A 1 83 ? -1.699 -6.022 -13.178 1.00 92.94 83 CYS A CA 1
ATOM 664 C C . CYS A 1 83 ? -0.830 -6.628 -14.288 1.00 92.94 83 CYS A C 1
ATOM 666 O O . CYS A 1 83 ? 0.374 -6.829 -14.117 1.00 92.94 83 CYS A O 1
ATOM 668 N N . ILE A 1 84 ? -1.421 -6.813 -15.470 1.00 94.62 84 ILE A N 1
ATOM 669 C CA . ILE A 1 84 ? -0.754 -7.386 -16.649 1.00 94.62 84 ILE A CA 1
ATOM 670 C C . ILE A 1 84 ? 0.487 -6.594 -17.105 1.00 94.62 84 ILE A C 1
ATOM 672 O O . ILE A 1 84 ? 1.391 -7.172 -17.701 1.00 94.62 84 ILE A O 1
ATOM 676 N N . TYR A 1 85 ? 0.568 -5.300 -16.774 1.00 95.12 85 TYR A N 1
ATOM 677 C CA . TYR A 1 85 ? 1.691 -4.414 -17.113 1.00 95.12 85 TYR A CA 1
ATOM 678 C C . TYR A 1 85 ? 2.745 -4.301 -16.000 1.00 95.12 85 TYR A C 1
ATOM 680 O O . TYR A 1 85 ? 3.762 -3.627 -16.158 1.00 95.12 85 TYR A O 1
ATOM 688 N N . ALA A 1 86 ? 2.554 -4.965 -14.852 1.00 92.44 86 ALA A N 1
ATOM 689 C CA . ALA A 1 86 ? 3.440 -4.826 -13.690 1.00 92.44 86 ALA A CA 1
ATOM 690 C C . ALA A 1 86 ? 4.892 -5.276 -13.945 1.00 92.44 86 ALA A C 1
ATOM 692 O O . ALA A 1 86 ? 5.767 -4.988 -13.131 1.00 92.44 86 ALA A O 1
ATOM 693 N N . LYS A 1 87 ? 5.155 -5.979 -15.051 1.00 90.50 87 LYS A N 1
ATOM 694 C CA . LYS A 1 87 ? 6.479 -6.496 -15.433 1.00 90.50 87 LYS A CA 1
ATOM 695 C C . LYS A 1 87 ? 7.024 -5.895 -16.735 1.00 90.50 87 LYS A C 1
ATOM 697 O O . LYS A 1 87 ? 8.024 -6.390 -17.233 1.00 90.50 87 LYS A O 1
ATOM 702 N N . GLU A 1 88 ? 6.367 -4.882 -17.298 1.00 91.38 88 GLU A N 1
ATOM 703 C CA . GLU A 1 88 ? 6.711 -4.345 -18.622 1.00 91.38 88 GLU A CA 1
ATOM 704 C C . GLU A 1 88 ? 7.992 -3.495 -18.621 1.00 91.38 88 GLU A C 1
ATOM 706 O O . GLU A 1 88 ? 8.826 -3.645 -19.507 1.00 91.38 88 GLU A O 1
ATOM 711 N N . GLY A 1 89 ? 8.163 -2.613 -17.628 1.00 85.50 89 GLY A N 1
ATOM 712 C CA . GLY A 1 89 ? 9.358 -1.770 -17.508 1.00 85.50 89 GLY A CA 1
ATOM 713 C C . GLY A 1 89 ? 10.495 -2.436 -16.728 1.00 85.50 89 GLY A C 1
ATOM 714 O O . GLY A 1 89 ? 10.253 -3.299 -15.883 1.00 85.50 89 GLY A O 1
ATOM 715 N N . ASP A 1 90 ? 11.731 -1.973 -16.940 1.00 85.12 90 ASP A N 1
ATOM 716 C CA . ASP A 1 90 ? 12.952 -2.525 -16.319 1.00 85.12 90 ASP A CA 1
ATOM 717 C C . ASP A 1 90 ? 12.913 -2.553 -14.780 1.00 85.12 90 ASP A C 1
ATOM 719 O O . ASP A 1 90 ? 13.504 -3.422 -14.140 1.00 85.12 90 ASP A O 1
ATOM 723 N N . GLY A 1 91 ? 12.206 -1.602 -14.163 1.00 84.69 91 GLY A N 1
ATOM 724 C CA . GLY A 1 91 ? 12.003 -1.541 -12.714 1.00 84.69 91 GLY A CA 1
ATOM 725 C C . GLY A 1 91 ? 10.690 -2.174 -12.245 1.00 84.69 91 GLY A C 1
ATOM 726 O O . GLY A 1 91 ? 10.328 -1.999 -11.079 1.00 84.69 91 GLY A O 1
ATOM 727 N N . GLY A 1 92 ? 9.952 -2.846 -13.131 1.00 89.25 92 GLY A N 1
ATOM 728 C CA . GLY A 1 92 ? 8.628 -3.419 -12.896 1.00 89.25 92 GLY A CA 1
ATOM 729 C C . GLY A 1 92 ? 7.517 -2.369 -12.804 1.00 89.25 92 GLY A C 1
ATOM 730 O O . GLY A 1 92 ? 7.520 -1.352 -13.505 1.00 89.25 92 GLY A O 1
ATOM 731 N N . CYS A 1 93 ? 6.555 -2.602 -11.909 1.00 92.44 93 CYS A N 1
ATOM 732 C CA . CYS A 1 93 ? 5.364 -1.771 -11.747 1.00 92.44 93 CYS A CA 1
ATOM 733 C C . CYS A 1 93 ? 5.729 -0.289 -11.547 1.00 92.44 93 CYS A C 1
ATOM 735 O O . CYS A 1 93 ? 6.548 0.046 -10.682 1.00 92.44 93 CYS A O 1
ATOM 737 N N . GLY A 1 94 ? 5.113 0.605 -12.330 1.00 89.94 94 GLY A N 1
ATOM 738 C CA . GLY A 1 94 ? 5.383 2.043 -12.267 1.00 89.94 94 GLY A CA 1
ATOM 739 C C . GLY A 1 94 ? 6.515 2.530 -13.177 1.00 89.94 94 GLY A C 1
ATOM 740 O O . GLY A 1 94 ? 6.934 3.680 -13.040 1.00 89.94 94 GLY A O 1
ATOM 741 N N . THR A 1 95 ? 7.083 1.659 -14.019 1.00 90.00 95 THR A N 1
ATOM 742 C CA . THR A 1 95 ? 8.233 2.003 -14.878 1.00 90.00 95 THR A CA 1
ATOM 743 C C . THR A 1 95 ? 8.039 1.714 -16.367 1.00 90.00 95 THR A C 1
ATOM 745 O O . THR A 1 95 ? 8.883 2.136 -17.149 1.00 90.00 95 THR A O 1
ATOM 748 N N . GLY A 1 96 ? 6.960 1.023 -16.750 1.00 89.75 96 GLY A N 1
ATOM 749 C CA . GLY A 1 96 ? 6.570 0.823 -18.151 1.00 89.75 96 GLY A CA 1
ATOM 750 C C . GLY A 1 96 ? 5.711 1.975 -18.681 1.00 89.75 96 GLY A C 1
ATOM 751 O O . GLY A 1 96 ? 5.279 2.826 -17.908 1.00 89.75 96 GLY A O 1
ATOM 752 N N . GLU A 1 97 ? 5.442 1.990 -19.986 1.00 91.06 97 GLU A N 1
ATOM 753 C CA . GLU A 1 97 ? 4.666 3.054 -20.645 1.00 91.06 97 GLU A CA 1
ATOM 754 C C . GLU A 1 97 ? 3.207 3.106 -20.161 1.00 91.06 97 GLU A C 1
ATOM 756 O O . GLU A 1 97 ? 2.632 4.182 -20.019 1.00 91.06 97 GLU A O 1
ATOM 761 N N . ALA A 1 98 ? 2.622 1.949 -19.838 1.00 91.12 98 ALA A N 1
ATOM 762 C CA . ALA A 1 98 ? 1.245 1.830 -19.359 1.00 91.12 98 ALA A CA 1
ATOM 763 C C . ALA A 1 98 ? 1.036 2.201 -17.870 1.00 91.12 98 ALA A C 1
ATOM 765 O O . ALA A 1 98 ? -0.069 2.017 -17.352 1.00 91.12 98 ALA A O 1
ATOM 766 N N . CYS A 1 99 ? 2.083 2.640 -17.158 1.00 86.38 99 CYS A N 1
ATOM 767 C CA . CYS A 1 99 ? 2.100 2.783 -15.696 1.00 86.38 99 CYS A CA 1
ATOM 768 C C . CYS A 1 99 ? 2.016 4.222 -15.169 1.00 86.38 99 CYS A C 1
ATOM 770 O O . CYS A 1 99 ? 2.605 5.136 -15.782 1.00 86.38 99 CYS A O 1
#

Mean predicted aligned error: 6.23 Å

Nearest PDB structures (foldseek):
  2gj3-assembly1_A  TM=7.817E-01  e=4.875E-01  Azotobacter vinelandii
  3b33-assembly1_A-2  TM=5.865E-01  e=4.562E-01  Vibrio parahaemolyticus RIMD 2210633
  8bjp-assembly1_AAA  TM=6.057E-01  e=7.758E-01  Geobacillus thermodenitrificans

Secondary structure (DSSP, 8-state):
-----S-PP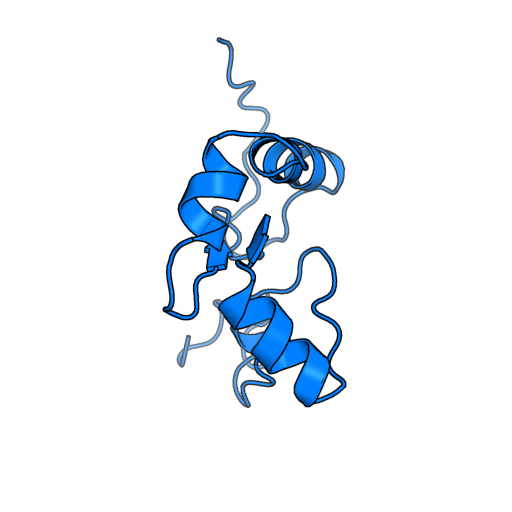PTTSPPPHHHHHHHHGGG-TT-HHHHHHHT-SS--EEE-TT--EEEE-HHHHHHHHHTT----TT--HHHHTT-TTTTSSTTSTTSSTT-

Foldseek 3Di:
DDPPPPPADDLLAFGDPVVLVVLLVCCDPPHPVLVVQLPDLDWDFDADSNQFTSDTHPNNCVVCVVVVQHRDGRDHPCRSVVPPQQQVAPSGHPGHPVD

Sequence (99 aa):
MPYSAANPPRLHDRASPQFFREQLTLFSEGTLSRKLLDSLPSLLAVLNRQRQIVYANQALRDLFGKHRQDLQEGMRPGEALDCIYAKEGDGGCGTGEAC

pLDDT: mean 85.73, std 13.74, range [42.03, 96.25]

Radius of gyration: 14.4 Å; Cα contacts (8 Å, |Δi|>4): 128; chains: 1; bounding box: 37×32×39 Å

Solvent-accessible surface area (backbone atoms only — not comparable to full-atom values): 5870 Å² total; per-residue (Å²): 133,83,79,77,79,77,71,79,66,54,62,62,40,70,65,54,75,66,62,48,52,59,56,32,58,67,51,34,90,91,34,66,61,33,58,60,50,45,68,40,87,58,74,42,72,46,61,48,86,44,44,23,42,51,42,64,21,53,46,35,49,50,56,28,64,76,67,77,46,74,83,57,89,62,38,30,66,35,60,70,67,67,39,92,60,24,71,68,15,98,55,20,52,74,50,25,91,94,85